Protein AF-A0A2R6G3L9-F1 (afdb_monomer_lite)

Structure (mmCIF, N/CA/C/O backbone):
data_AF-A0A2R6G3L9-F1
#
_entry.id   AF-A0A2R6G3L9-F1
#
loop_
_atom_site.group_PDB
_atom_site.id
_atom_site.type_symbol
_atom_site.label_atom_id
_atom_site.label_alt_id
_atom_site.label_comp_id
_atom_site.label_asym_id
_atom_site.label_entity_id
_atom_site.label_seq_id
_atom_site.pdbx_PDB_ins_code
_atom_site.Cartn_x
_atom_site.Cartn_y
_atom_site.Cartn_z
_atom_site.occupancy
_atom_site.B_iso_or_equiv
_atom_site.auth_seq_id
_atom_site.auth_comp_id
_atom_site.auth_asym_id
_atom_site.auth_atom_id
_atom_site.pdbx_PDB_model_num
ATOM 1 N N . MET A 1 1 ? -0.292 2.887 -2.020 1.00 76.94 1 MET A N 1
ATOM 2 C CA . MET A 1 1 ? -1.277 2.013 -2.719 1.00 76.94 1 MET A CA 1
ATOM 3 C C . MET A 1 1 ? -1.179 2.268 -4.213 1.00 76.94 1 MET A C 1
ATOM 5 O O . MET A 1 1 ? -0.562 3.248 -4.589 1.00 76.94 1 MET A O 1
ATOM 9 N N . VAL A 1 2 ? -1.733 1.416 -5.068 1.00 75.06 2 VAL A N 1
ATOM 10 C CA . VAL A 1 2 ? -1.588 1.511 -6.529 1.00 75.06 2 VAL A CA 1
ATOM 11 C C . VAL A 1 2 ? -2.970 1.648 -7.177 1.00 75.06 2 VAL A C 1
ATOM 13 O O . VAL A 1 2 ? -3.902 0.981 -6.741 1.00 75.06 2 VAL A O 1
ATOM 16 N N . LEU A 1 3 ? -3.120 2.517 -8.178 1.00 73.75 3 LEU A N 1
ATOM 17 C CA . LEU A 1 3 ? -4.402 2.847 -8.818 1.00 73.75 3 LEU A CA 1
ATOM 18 C C . LEU A 1 3 ? -4.466 2.296 -10.242 1.00 73.75 3 LEU A C 1
ATOM 20 O O . LEU A 1 3 ? -3.614 2.651 -11.047 1.00 73.75 3 LEU A O 1
ATOM 24 N N . THR A 1 4 ? -5.484 1.508 -10.595 1.00 63.19 4 THR A N 1
ATOM 25 C CA . THR A 1 4 ? -5.783 1.134 -11.993 1.00 63.19 4 THR A CA 1
ATOM 26 C C . THR A 1 4 ? -7.158 1.667 -12.432 1.00 63.19 4 THR A C 1
ATOM 28 O O . THR A 1 4 ? -8.013 1.966 -11.601 1.00 63.19 4 THR A O 1
ATOM 31 N N . GLY A 1 5 ? -7.384 1.846 -13.741 1.00 65.00 5 GLY A N 1
ATOM 32 C CA . GLY A 1 5 ? -8.689 2.289 -14.264 1.00 65.00 5 GLY A CA 1
ATOM 33 C C . GLY A 1 5 ? -9.124 3.685 -13.785 1.00 65.00 5 GLY A C 1
ATOM 34 O O . GLY A 1 5 ? -8.299 4.595 -13.721 1.00 65.00 5 GLY A O 1
ATOM 35 N N . GLU A 1 6 ? -10.424 3.863 -13.498 1.00 61.75 6 GLU A N 1
ATOM 36 C CA . GLU A 1 6 ? -10.932 5.116 -12.914 1.00 61.75 6 GLU A CA 1
ATOM 37 C C . GLU A 1 6 ? -10.583 5.211 -11.418 1.00 61.75 6 GLU A C 1
ATOM 39 O O . GLU A 1 6 ? -10.087 6.261 -11.026 1.00 61.75 6 GLU A O 1
ATOM 44 N N . PHE A 1 7 ? -10.735 4.146 -10.607 1.00 67.12 7 PHE A N 1
ATOM 45 C CA . PHE A 1 7 ? -10.418 4.162 -9.159 1.00 67.12 7 PHE A CA 1
ATOM 46 C C . PHE A 1 7 ? -10.140 2.771 -8.535 1.00 67.12 7 PHE A C 1
ATOM 48 O O . PHE A 1 7 ? -10.343 2.591 -7.335 1.00 67.12 7 PHE A O 1
ATOM 55 N N . ASP A 1 8 ? -9.694 1.770 -9.299 1.00 82.38 8 ASP A N 1
ATOM 56 C CA . ASP A 1 8 ? -9.448 0.429 -8.748 1.00 82.38 8 ASP A CA 1
ATOM 57 C C . ASP A 1 8 ? -8.169 0.420 -7.891 1.00 82.38 8 ASP A C 1
ATOM 59 O O . ASP A 1 8 ? -7.070 0.725 -8.366 1.00 82.38 8 ASP A O 1
ATOM 63 N N . LEU A 1 9 ? -8.306 0.077 -6.607 1.00 88.31 9 LEU A N 1
ATOM 64 C CA . LEU A 1 9 ? -7.214 0.107 -5.635 1.00 88.31 9 LEU A CA 1
ATOM 65 C C . LEU A 1 9 ? -6.518 -1.248 -5.530 1.00 88.31 9 LEU A C 1
ATOM 67 O O . LEU A 1 9 ? -7.141 -2.274 -5.256 1.00 88.31 9 LEU A O 1
ATOM 71 N N . HIS A 1 10 ? -5.195 -1.231 -5.661 1.00 91.19 10 HIS A N 1
ATOM 72 C CA . HIS A 1 10 ? -4.331 -2.392 -5.508 1.00 91.19 10 HIS A CA 1
ATOM 73 C C . HIS A 1 10 ? -3.274 -2.175 -4.424 1.00 91.19 10 HIS A C 1
ATOM 75 O O . HIS A 1 10 ? -2.753 -1.072 -4.228 1.00 91.19 10 HIS A O 1
ATOM 81 N N . ALA A 1 11 ? -2.923 -3.249 -3.723 1.00 92.44 11 ALA A N 1
ATOM 82 C CA . ALA A 1 11 ? -1.827 -3.250 -2.762 1.00 92.44 11 ALA A CA 1
ATOM 83 C C . ALA A 1 11 ? -1.111 -4.611 -2.730 1.00 92.44 11 ALA A C 1
ATOM 85 O O . ALA A 1 11 ? -1.732 -5.640 -3.008 1.00 92.44 11 ALA A O 1
ATOM 86 N N . PRO A 1 12 ? 0.175 -4.662 -2.350 1.00 92.00 12 PRO A N 1
ATOM 87 C CA . PRO A 1 12 ? 0.846 -5.919 -2.044 1.00 92.00 12 PRO A CA 1
ATOM 88 C C . PRO A 1 12 ? 0.113 -6.705 -0.948 1.00 92.00 12 PRO A C 1
ATOM 90 O O . PRO A 1 12 ? -0.406 -6.127 0.003 1.00 92.00 12 PRO A O 1
ATOM 93 N N . ALA A 1 13 ? 0.102 -8.036 -1.020 1.00 88.69 13 ALA A N 1
ATOM 94 C CA . ALA A 1 13 ? -0.662 -8.873 -0.087 1.00 88.69 13 ALA A CA 1
ATOM 95 C C . ALA A 1 13 ? -0.277 -8.711 1.397 1.00 88.69 13 ALA A C 1
ATOM 97 O O . ALA A 1 13 ? -1.111 -8.920 2.281 1.00 88.69 13 ALA A O 1
ATOM 98 N N . HIS A 1 14 ? 0.959 -8.305 1.696 1.00 84.50 14 HIS A N 1
ATOM 99 C CA . HIS A 1 14 ? 1.393 -8.046 3.071 1.00 84.50 14 HIS A CA 1
ATOM 100 C C . HIS A 1 14 ? 0.778 -6.770 3.675 1.00 84.50 14 HIS A C 1
ATOM 102 O O . HIS A 1 14 ? 0.647 -6.701 4.898 1.00 84.50 14 HIS A O 1
ATOM 108 N N . PHE A 1 15 ? 0.307 -5.825 2.849 1.00 86.88 15 PHE A N 1
ATOM 109 C CA . PHE A 1 15 ? -0.291 -4.555 3.280 1.00 86.88 15 PHE A CA 1
ATOM 110 C C . PHE A 1 15 ? -1.418 -4.750 4.301 1.00 86.88 15 PHE A C 1
ATOM 112 O O . PHE A 1 15 ? -1.424 -4.141 5.370 1.00 86.88 15 PHE A O 1
ATOM 119 N N . GLY A 1 16 ? -2.355 -5.662 4.022 1.00 80.31 16 GLY A N 1
ATOM 120 C CA . GLY A 1 16 ? -3.486 -5.908 4.922 1.00 80.31 16 GLY A CA 1
ATOM 121 C C . GLY A 1 16 ? -3.057 -6.428 6.300 1.00 80.31 16 GLY A C 1
ATOM 122 O O . GLY A 1 16 ? -3.701 -6.135 7.308 1.00 80.31 16 GLY A O 1
ATOM 123 N N . THR A 1 17 ? -1.947 -7.169 6.365 1.00 81.69 17 THR A N 1
ATOM 124 C CA . THR A 1 17 ? -1.391 -7.665 7.633 1.00 81.69 17 THR A CA 1
ATOM 125 C C . THR A 1 17 ? -0.739 -6.530 8.413 1.00 81.69 17 THR A C 1
ATOM 127 O O . THR A 1 17 ? -0.958 -6.393 9.616 1.00 81.69 17 THR A O 1
ATOM 130 N N . GLU A 1 18 ? 0.018 -5.681 7.726 1.00 83.88 18 GLU A N 1
ATOM 131 C CA . GLU A 1 18 ? 0.695 -4.537 8.321 1.00 83.88 18 GLU A CA 1
ATOM 132 C C . GLU A 1 18 ? -0.286 -3.523 8.917 1.00 83.88 18 GLU A C 1
ATOM 134 O O . GLU A 1 18 ? -0.150 -3.137 10.081 1.00 83.88 18 GLU A O 1
ATOM 139 N N . VAL A 1 19 ? -1.341 -3.167 8.181 1.00 81.19 19 VAL A N 1
ATOM 140 C CA . VAL A 1 19 ? -2.392 -2.261 8.667 1.00 81.19 19 VAL A CA 1
ATOM 141 C C . VAL A 1 19 ? -3.038 -2.803 9.948 1.00 81.19 19 VAL A C 1
ATOM 143 O O . VAL A 1 19 ? -3.208 -2.074 10.930 1.00 81.19 19 VAL A O 1
ATOM 146 N N . ARG A 1 20 ? -3.333 -4.110 9.996 1.00 80.69 20 ARG A N 1
ATOM 147 C CA . ARG A 1 20 ? -3.909 -4.753 11.190 1.00 80.69 20 ARG A CA 1
ATOM 148 C C . ARG A 1 20 ? -2.921 -4.820 12.363 1.00 80.69 20 ARG A C 1
ATOM 150 O O . ARG A 1 20 ? -3.358 -4.756 13.514 1.00 80.69 20 ARG A O 1
ATOM 157 N N . ASN A 1 21 ? -1.613 -4.886 12.115 1.00 85.00 21 ASN A N 1
ATOM 158 C CA . ASN A 1 21 ? -0.595 -4.860 13.174 1.00 85.00 21 ASN A CA 1
ATOM 159 C C . ASN A 1 21 ? -0.523 -3.498 13.889 1.00 85.00 21 ASN A C 1
ATOM 161 O O . ASN A 1 21 ? -0.230 -3.444 15.084 1.00 85.00 21 ASN A O 1
ATOM 165 N N . HIS A 1 22 ? -0.905 -2.410 13.216 1.00 83.56 22 HIS A N 1
ATOM 166 C CA . HIS A 1 22 ? -0.938 -1.051 13.775 1.00 83.56 22 HIS A CA 1
ATOM 167 C C . HIS A 1 22 ? -2.224 -0.717 14.563 1.00 83.56 22 HIS A C 1
ATOM 169 O O . HIS A 1 22 ? -2.457 0.432 14.955 1.00 83.56 22 HIS A O 1
ATOM 175 N N . ARG A 1 23 ? -3.055 -1.726 14.869 1.00 81.44 23 ARG A N 1
ATOM 176 C CA . ARG A 1 23 ? -4.321 -1.593 15.619 1.00 81.44 23 ARG A CA 1
ATOM 177 C C . ARG A 1 23 ? -4.210 -0.808 16.923 1.00 81.44 23 ARG A C 1
ATOM 179 O O . ARG A 1 23 ? -5.119 -0.048 17.245 1.00 81.44 23 ARG A O 1
ATOM 186 N N . GLY A 1 24 ? -3.129 -0.994 17.681 1.00 81.31 24 GLY A N 1
ATOM 187 C CA . GLY A 1 24 ? -2.924 -0.302 18.960 1.00 81.31 24 GLY A CA 1
ATOM 188 C C . GLY A 1 24 ? -2.877 1.218 18.792 1.00 81.31 24 GLY A C 1
ATOM 189 O O . GLY A 1 24 ? -3.669 1.936 19.397 1.00 81.31 24 GLY A O 1
ATOM 190 N N . THR A 1 25 ? -2.022 1.693 17.887 1.00 83.00 25 THR A N 1
ATOM 191 C CA . THR A 1 25 ? -1.852 3.119 17.584 1.00 83.00 25 THR A CA 1
ATOM 192 C C . THR A 1 25 ? -3.127 3.742 17.018 1.00 83.00 25 THR A C 1
ATOM 194 O O . THR A 1 25 ? -3.479 4.870 17.359 1.00 83.00 25 THR A O 1
ATOM 197 N N . LEU A 1 26 ? -3.856 3.009 16.173 1.00 81.25 26 LEU A N 1
ATOM 198 C CA . LEU A 1 26 ? -5.103 3.502 15.587 1.00 81.25 26 LEU A CA 1
ATOM 199 C C . LEU A 1 26 ? -6.226 3.612 16.619 1.00 81.25 26 LEU A C 1
ATOM 201 O O . LEU A 1 26 ? -6.965 4.595 16.603 1.00 81.25 26 LEU A O 1
ATOM 205 N N . ARG A 1 27 ? -6.322 2.679 17.571 1.00 85.69 27 ARG A N 1
ATOM 206 C CA . ARG A 1 27 ? -7.255 2.808 18.701 1.00 85.69 27 ARG A CA 1
ATOM 207 C C . ARG A 1 27 ? -6.974 4.054 19.534 1.00 85.69 27 ARG A C 1
ATOM 209 O O . ARG A 1 27 ? -7.908 4.776 19.864 1.00 85.69 27 ARG A O 1
ATOM 216 N N . GLU A 1 28 ? -5.708 4.324 19.843 1.00 87.06 28 GLU A N 1
ATOM 217 C CA . GLU A 1 28 ? -5.314 5.507 20.622 1.00 87.06 28 GLU A CA 1
ATOM 218 C C . GLU A 1 28 ? -5.659 6.816 19.904 1.00 87.06 28 GLU A C 1
ATOM 220 O O . GLU A 1 28 ? -6.159 7.749 20.530 1.00 87.06 28 GLU A O 1
ATOM 225 N N . LYS A 1 29 ? -5.437 6.877 18.586 1.00 86.25 29 LYS A N 1
ATOM 226 C CA . LYS A 1 29 ? -5.705 8.076 17.779 1.00 86.25 29 LYS A CA 1
ATOM 227 C C . LYS A 1 29 ? -7.193 8.315 17.507 1.00 86.25 29 LYS A C 1
ATOM 229 O O . LYS A 1 29 ? -7.610 9.465 17.423 1.00 86.25 29 LYS A O 1
ATOM 234 N N . THR A 1 30 ? -7.982 7.255 17.337 1.00 84.12 30 THR A N 1
ATOM 235 C CA . THR A 1 30 ? -9.394 7.354 16.915 1.00 84.12 30 THR A CA 1
ATOM 236 C C . THR A 1 30 ? -10.387 7.286 18.074 1.00 84.12 30 THR A C 1
ATOM 238 O O . THR A 1 30 ? -11.517 7.748 17.937 1.00 84.12 30 THR A O 1
ATOM 241 N N . GLY A 1 31 ? -9.999 6.692 19.209 1.00 88.75 31 GLY A N 1
ATOM 242 C CA . GLY A 1 31 ? -10.897 6.420 20.335 1.00 88.75 31 GLY A CA 1
ATOM 243 C C . GLY A 1 31 ? -11.924 5.310 20.076 1.00 88.75 31 GLY A C 1
ATOM 244 O O . GLY A 1 31 ? -12.816 5.108 20.900 1.00 88.75 31 GLY A O 1
ATOM 245 N N . LEU A 1 32 ? -11.819 4.592 18.952 1.00 89.62 32 LEU A N 1
ATOM 246 C CA . LEU A 1 32 ? -12.733 3.509 18.593 1.00 89.62 32 LEU A CA 1
ATOM 247 C C . LEU A 1 32 ? -12.500 2.257 19.444 1.00 89.62 32 LEU A C 1
ATOM 249 O O . LEU A 1 32 ? -11.376 1.936 19.847 1.00 89.62 32 LEU A O 1
ATOM 253 N N . THR A 1 33 ? -13.575 1.503 19.680 1.00 90.19 33 THR A N 1
ATOM 254 C CA . THR A 1 33 ? -13.466 0.161 20.256 1.00 90.19 33 THR A CA 1
ATOM 255 C C . THR A 1 33 ? -12.820 -0.806 19.264 1.00 90.19 33 THR A C 1
ATOM 257 O O . THR A 1 33 ? -12.671 -0.520 18.076 1.00 90.19 33 THR A O 1
ATOM 260 N N . GLY A 1 34 ? -12.444 -1.990 19.752 1.00 87.00 34 GLY A N 1
ATOM 261 C CA . GLY A 1 34 ? -11.898 -3.041 18.897 1.00 87.00 34 GLY A CA 1
ATOM 262 C C . GLY A 1 34 ? -12.783 -3.406 17.724 1.00 87.00 34 GLY A C 1
ATOM 263 O O . GLY A 1 34 ? -12.315 -3.374 16.594 1.00 87.00 34 GLY A O 1
ATOM 264 N N . ASP A 1 35 ? -14.049 -3.680 18.011 1.00 89.12 35 ASP A N 1
ATOM 265 C CA . ASP A 1 35 ? -15.010 -4.135 17.010 1.00 89.12 35 ASP A CA 1
ATOM 266 C C . ASP A 1 35 ? -15.322 -3.034 15.987 1.00 89.12 35 ASP A C 1
ATOM 268 O O . ASP A 1 35 ? -15.484 -3.308 14.799 1.00 89.12 35 ASP A O 1
ATOM 272 N N . GLN A 1 36 ? -15.358 -1.769 16.429 1.00 90.50 36 GLN A N 1
ATOM 273 C CA . GLN A 1 36 ? -15.532 -0.620 15.536 1.00 90.50 36 GLN A CA 1
ATOM 274 C C . GLN A 1 36 ? -14.349 -0.466 14.579 1.00 90.50 36 GLN A C 1
ATOM 276 O O . GLN A 1 36 ? -14.550 -0.215 13.394 1.00 90.50 36 GLN A O 1
ATOM 281 N N . LEU A 1 37 ? -13.125 -0.626 15.086 1.00 88.56 37 LEU A N 1
ATOM 282 C CA . LEU A 1 37 ? -11.926 -0.535 14.265 1.00 88.56 37 LEU A CA 1
ATOM 283 C C . LEU A 1 37 ? -11.824 -1.713 13.284 1.00 88.56 37 LEU A C 1
ATOM 285 O O . LEU A 1 37 ? -11.446 -1.511 12.137 1.00 88.56 37 LEU A O 1
ATOM 289 N N . ASP A 1 38 ? -12.204 -2.918 13.708 1.00 87.50 38 ASP A N 1
ATOM 290 C CA . ASP A 1 38 ? -12.220 -4.096 12.833 1.00 87.50 38 ASP A CA 1
ATOM 291 C C . ASP A 1 38 ? -13.249 -3.937 11.707 1.00 87.50 38 ASP A C 1
ATOM 2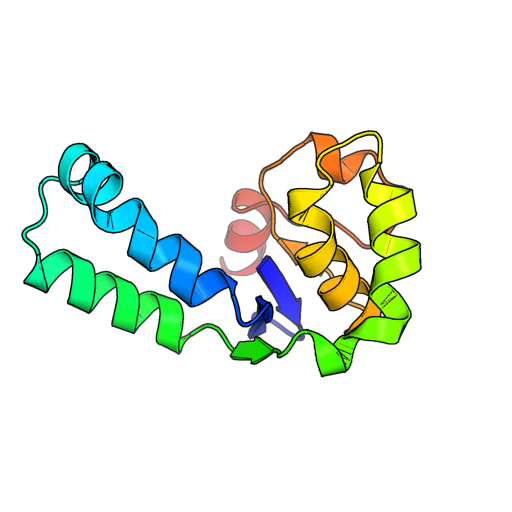93 O O . ASP A 1 38 ? -12.915 -4.161 10.550 1.00 87.50 38 ASP A O 1
ATOM 297 N N . THR A 1 39 ? -14.445 -3.428 12.022 1.00 90.12 39 THR A N 1
ATOM 298 C CA . THR A 1 39 ? -15.471 -3.106 11.012 1.00 90.12 39 THR A CA 1
ATOM 299 C C . THR A 1 39 ? -14.965 -2.074 10.003 1.00 90.12 39 THR A C 1
ATOM 301 O O . THR A 1 39 ? -15.207 -2.204 8.806 1.00 90.12 39 THR A O 1
ATOM 304 N N . LEU A 1 40 ? -14.258 -1.041 10.476 1.00 87.62 40 LEU A N 1
ATOM 305 C CA . LEU A 1 40 ? -13.671 -0.025 9.605 1.00 87.62 40 LEU A CA 1
ATOM 306 C C . LEU A 1 40 ? -12.603 -0.623 8.684 1.00 87.62 40 LEU A C 1
ATOM 308 O O . LEU A 1 40 ? -12.573 -0.293 7.502 1.00 87.62 40 LEU A O 1
ATOM 312 N N . PHE A 1 41 ? -11.738 -1.495 9.206 1.00 87.06 41 PHE A N 1
ATOM 313 C CA . PHE A 1 41 ? -10.745 -2.161 8.371 1.00 87.06 41 PHE A CA 1
ATOM 314 C C . PHE A 1 41 ? -11.378 -3.060 7.333 1.00 87.06 41 PHE A C 1
ATOM 316 O O . PHE A 1 41 ? -10.937 -3.018 6.196 1.00 87.06 41 PHE A O 1
ATOM 323 N N . ASP A 1 42 ? -12.380 -3.852 7.699 1.00 88.38 42 ASP A N 1
ATOM 324 C CA . ASP A 1 42 ? -13.033 -4.735 6.740 1.00 88.38 42 ASP A CA 1
ATOM 325 C C . ASP A 1 42 ? -13.677 -3.909 5.613 1.00 88.38 42 ASP A C 1
ATOM 327 O O . ASP A 1 42 ? -13.460 -4.214 4.449 1.00 88.38 42 ASP A O 1
ATOM 331 N N . LEU A 1 43 ? -14.330 -2.782 5.931 1.00 88.56 43 LEU A N 1
ATOM 332 C CA . LEU A 1 43 ? -14.890 -1.879 4.918 1.00 88.56 43 LEU A CA 1
ATOM 333 C C . LEU A 1 43 ? -13.826 -1.289 3.979 1.00 88.56 43 LEU A C 1
ATOM 335 O O . LEU A 1 43 ? -14.036 -1.237 2.776 1.00 88.56 43 LEU A O 1
ATOM 339 N N . VAL A 1 44 ? -12.705 -0.802 4.519 1.00 86.44 44 VAL A N 1
ATOM 340 C CA . VAL A 1 44 ? -11.658 -0.164 3.702 1.00 86.44 44 VAL A CA 1
ATOM 341 C C . VAL A 1 44 ? -10.866 -1.198 2.905 1.00 86.44 44 VAL A C 1
ATOM 343 O O . VAL A 1 44 ? -10.522 -0.950 1.757 1.00 86.44 44 VAL A O 1
ATOM 346 N N . LEU A 1 45 ? -10.549 -2.343 3.512 1.00 86.81 45 LEU A N 1
ATOM 347 C CA . LEU A 1 45 ? -9.741 -3.386 2.886 1.00 86.81 45 LEU A CA 1
ATOM 348 C C . LEU A 1 45 ? -10.529 -4.186 1.841 1.00 86.81 45 LEU A C 1
ATOM 350 O O . LEU A 1 45 ? -9.901 -4.675 0.907 1.00 86.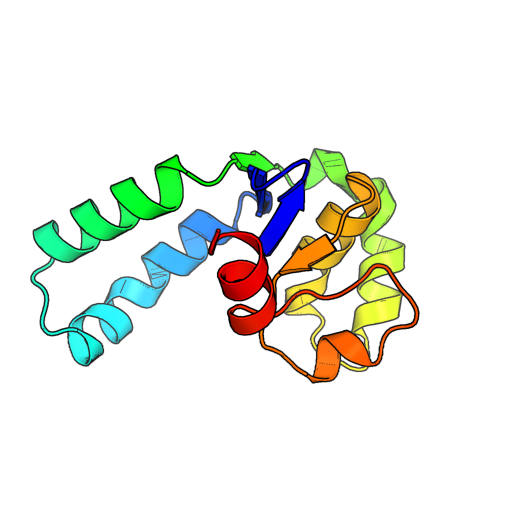81 45 LEU A O 1
ATOM 354 N N . ASP A 1 46 ? -11.858 -4.294 1.956 1.00 88.00 46 ASP A N 1
ATOM 355 C CA . ASP A 1 46 ? -12.704 -4.939 0.937 1.00 88.00 46 ASP A CA 1
ATOM 356 C C . ASP A 1 46 ? -12.683 -4.190 -0.407 1.00 88.00 46 ASP A C 1
ATOM 358 O O . ASP A 1 46 ? -12.828 -4.811 -1.458 1.00 88.00 46 ASP A O 1
ATOM 362 N N . GLU A 1 47 ? -12.432 -2.878 -0.394 1.00 88.44 47 GLU A N 1
ATOM 363 C CA . GLU A 1 47 ? -12.280 -2.064 -1.609 1.00 88.44 47 GLU A CA 1
ATOM 364 C C . GLU A 1 47 ? -10.878 -2.196 -2.244 1.00 88.44 47 GLU A C 1
ATOM 366 O O . GLU A 1 47 ? -10.599 -1.590 -3.277 1.00 88.44 47 GLU A O 1
ATOM 371 N N . ILE A 1 48 ? -9.965 -2.968 -1.633 1.00 90.12 48 ILE A N 1
ATOM 372 C CA . ILE A 1 48 ? -8.559 -3.062 -2.043 1.00 90.12 48 ILE A CA 1
ATOM 373 C C . ILE A 1 48 ? -8.244 -4.469 -2.537 1.00 90.12 48 ILE A C 1
ATOM 375 O O . ILE A 1 48 ? -8.214 -5.447 -1.787 1.00 90.12 48 ILE A O 1
ATOM 379 N N . THR A 1 49 ? -7.879 -4.565 -3.810 1.00 91.44 49 THR A N 1
ATOM 380 C CA . THR A 1 49 ? -7.394 -5.812 -4.394 1.00 91.44 49 THR A CA 1
ATOM 381 C C . THR A 1 49 ? -5.953 -6.069 -3.961 1.00 91.44 49 THR A C 1
ATOM 383 O O . THR A 1 49 ? -5.024 -5.350 -4.333 1.00 91.44 49 THR A O 1
ATOM 386 N N . THR A 1 50 ? -5.738 -7.137 -3.195 1.00 91.25 50 THR A N 1
ATOM 387 C CA . THR A 1 50 ? -4.388 -7.545 -2.792 1.00 91.25 50 THR A CA 1
ATOM 388 C C . THR A 1 50 ? -3.718 -8.425 -3.845 1.00 91.25 50 THR A C 1
ATOM 390 O O . THR A 1 50 ? -4.330 -9.342 -4.390 1.00 91.25 50 THR A O 1
ATOM 393 N N . VAL A 1 51 ? -2.441 -8.158 -4.127 1.00 92.12 51 VAL A N 1
ATOM 394 C CA . VAL A 1 51 ? -1.646 -8.874 -5.135 1.00 92.12 51 VAL A CA 1
ATOM 395 C C . VAL A 1 51 ? -0.459 -9.573 -4.455 1.00 92.12 51 VAL A C 1
ATOM 397 O O . VAL A 1 51 ? 0.275 -8.924 -3.703 1.00 92.12 51 VAL A O 1
ATOM 400 N N . PRO A 1 52 ? -0.256 -10.890 -4.652 1.00 91.88 52 PRO A N 1
ATOM 401 C CA . PRO A 1 52 ? 0.875 -11.607 -4.063 1.00 91.88 52 PRO A CA 1
ATOM 402 C C . PRO A 1 52 ? 2.198 -11.170 -4.700 1.00 91.88 52 PRO A C 1
ATOM 404 O O . PRO A 1 52 ? 2.246 -10.928 -5.903 1.00 91.88 52 PRO A O 1
ATOM 407 N N . SER A 1 53 ? 3.273 -11.123 -3.907 1.00 88.31 53 SER A N 1
ATOM 408 C CA . SER A 1 53 ? 4.593 -10.664 -4.370 1.00 88.31 53 SER A CA 1
ATOM 409 C C . SER A 1 53 ? 5.126 -11.440 -5.572 1.00 88.31 53 SER A C 1
ATOM 411 O O . SER A 1 53 ? 5.675 -10.838 -6.487 1.00 88.31 53 SER A O 1
ATOM 413 N N . ASP A 1 54 ? 4.864 -12.747 -5.626 1.00 92.19 54 ASP A N 1
ATOM 414 C CA . ASP A 1 54 ? 5.263 -13.616 -6.739 1.00 92.19 54 ASP A CA 1
ATOM 415 C C . ASP A 1 54 ? 4.710 -13.151 -8.103 1.00 92.19 54 ASP A C 1
ATOM 417 O O . ASP A 1 54 ? 5.253 -13.516 -9.141 1.00 9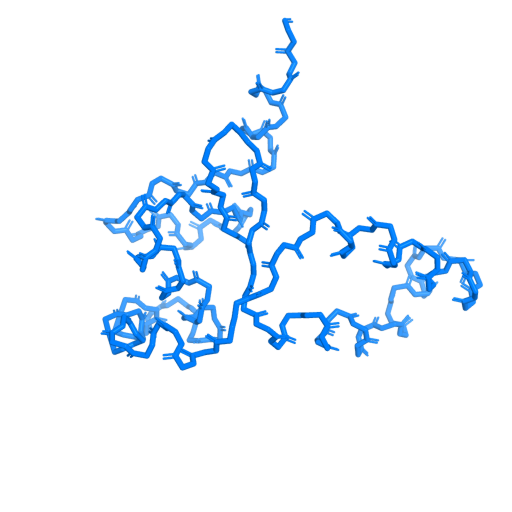2.19 54 ASP A O 1
ATOM 421 N N . ALA A 1 55 ? 3.631 -12.355 -8.130 1.00 92.81 55 ALA A N 1
ATOM 422 C CA . ALA A 1 55 ? 3.060 -11.831 -9.371 1.00 92.81 55 ALA A CA 1
ATOM 423 C C . ALA A 1 55 ? 3.884 -10.684 -9.982 1.00 92.81 55 ALA A C 1
ATOM 425 O O . ALA A 1 55 ? 3.800 -10.463 -11.186 1.00 92.81 55 ALA A O 1
ATOM 426 N N . PHE A 1 56 ? 4.674 -9.973 -9.175 1.00 92.19 56 PHE A N 1
ATOM 427 C CA . PHE A 1 56 ? 5.464 -8.808 -9.591 1.00 92.19 56 PHE A CA 1
ATOM 428 C C . PHE A 1 56 ? 6.952 -8.936 -9.224 1.00 92.19 56 PHE A C 1
ATOM 430 O O . PHE A 1 56 ? 7.670 -7.938 -9.165 1.00 92.19 56 PHE A O 1
ATOM 437 N N . ASP A 1 57 ? 7.433 -10.165 -9.014 1.00 92.69 57 ASP A N 1
ATOM 438 C CA . ASP A 1 57 ? 8.829 -10.458 -8.658 1.00 92.69 57 ASP A CA 1
ATOM 439 C C . ASP A 1 57 ? 9.820 -9.970 -9.730 1.00 92.69 57 ASP A C 1
ATOM 441 O O . ASP A 1 57 ? 10.887 -9.449 -9.417 1.00 92.69 57 ASP A O 1
ATOM 445 N N . ASP A 1 58 ? 9.422 -10.005 -11.005 1.00 93.12 58 ASP A N 1
ATOM 446 C CA . ASP A 1 58 ? 10.231 -9.481 -12.115 1.00 93.12 58 ASP A CA 1
ATOM 447 C C . ASP A 1 58 ? 10.453 -7.955 -12.033 1.00 93.12 58 ASP A C 1
ATOM 449 O O . ASP A 1 58 ? 11.426 -7.433 -12.580 1.00 93.12 58 ASP A O 1
ATOM 453 N N . SER A 1 59 ? 9.563 -7.227 -11.349 1.00 91.12 59 SER A N 1
ATOM 454 C CA . SER A 1 59 ? 9.618 -5.766 -11.186 1.00 91.12 59 SER A CA 1
ATOM 455 C C . SER A 1 59 ? 10.305 -5.332 -9.887 1.00 91.12 59 SER A C 1
ATOM 457 O O . SER A 1 59 ? 10.705 -4.174 -9.763 1.00 91.12 59 SER A O 1
ATOM 459 N N . LEU A 1 60 ? 10.481 -6.248 -8.930 1.00 89.75 60 LEU A N 1
ATOM 460 C CA . LEU A 1 60 ? 11.083 -5.982 -7.620 1.00 89.75 60 LEU A CA 1
ATOM 461 C C . LEU A 1 60 ? 12.528 -5.460 -7.700 1.00 89.75 60 LEU A C 1
ATOM 463 O O . LEU A 1 60 ? 12.816 -4.470 -7.030 1.00 89.75 60 LEU A O 1
ATOM 467 N N . PRO A 1 61 ? 13.433 -6.022 -8.528 1.00 91.00 61 PRO A N 1
ATOM 468 C CA . PRO A 1 61 ? 14.804 -5.520 -8.626 1.00 91.00 61 PRO A CA 1
ATOM 469 C C . PRO A 1 61 ? 14.880 -4.058 -9.077 1.00 91.00 61 PRO A C 1
ATOM 471 O O . PRO A 1 61 ? 15.604 -3.269 -8.475 1.00 91.00 61 PRO A O 1
ATOM 474 N N . ALA A 1 62 ? 14.097 -3.690 -10.097 1.00 88.31 62 ALA A N 1
ATOM 475 C CA . ALA A 1 62 ? 14.034 -2.317 -10.593 1.00 88.31 62 ALA A CA 1
ATOM 476 C C . ALA A 1 62 ? 13.454 -1.369 -9.535 1.00 88.31 62 ALA A C 1
ATOM 478 O O . ALA A 1 62 ? 13.948 -0.259 -9.354 1.00 88.31 62 ALA A O 1
ATOM 479 N N . ALA A 1 63 ? 12.441 -1.826 -8.797 1.00 88.56 63 ALA A N 1
ATOM 480 C CA . ALA A 1 63 ? 11.844 -1.048 -7.725 1.00 88.56 63 ALA A CA 1
ATOM 481 C C . ALA A 1 63 ? 12.792 -0.822 -6.543 1.00 88.56 63 ALA A C 1
ATOM 483 O O . ALA A 1 63 ? 12.865 0.286 -6.024 1.00 88.56 63 ALA A O 1
ATOM 484 N N . MET A 1 64 ? 13.545 -1.843 -6.133 1.00 88.62 64 MET A N 1
ATOM 485 C CA . MET A 1 64 ? 14.537 -1.715 -5.062 1.00 88.62 64 MET A CA 1
ATOM 486 C C . MET A 1 64 ? 15.670 -0.757 -5.441 1.00 88.62 64 MET A C 1
ATOM 488 O O . MET A 1 64 ? 16.116 0.023 -4.603 1.00 88.62 64 MET A O 1
ATOM 492 N N . GLU A 1 65 ? 16.132 -0.799 -6.694 1.00 88.00 65 GLU A N 1
ATOM 493 C CA . GLU A 1 65 ? 17.132 0.150 -7.195 1.00 88.00 65 GLU A CA 1
ATOM 494 C C . GLU A 1 65 ? 16.599 1.584 -7.132 1.00 88.00 65 GLU A C 1
ATOM 496 O O . GLU A 1 65 ? 17.270 2.461 -6.593 1.00 88.00 65 GLU A O 1
ATOM 501 N N . ALA A 1 66 ? 15.366 1.800 -7.594 1.00 83.38 66 ALA A N 1
ATOM 502 C CA . ALA A 1 66 ? 14.731 3.111 -7.571 1.00 83.38 66 ALA A CA 1
ATOM 503 C C . ALA A 1 66 ? 14.528 3.633 -6.132 1.00 83.38 66 ALA A C 1
ATOM 505 O O . ALA A 1 66 ? 14.803 4.794 -5.850 1.00 83.38 66 ALA A O 1
ATOM 506 N N . MET A 1 67 ? 14.139 2.761 -5.196 1.00 84.62 67 MET A N 1
ATOM 507 C CA . MET A 1 67 ? 13.860 3.104 -3.793 1.00 84.62 67 MET A CA 1
ATOM 508 C C . MET A 1 67 ? 15.087 3.159 -2.875 1.00 84.62 67 MET A C 1
ATOM 510 O O . MET A 1 67 ? 14.943 3.408 -1.680 1.00 84.62 67 MET A O 1
ATOM 514 N N . THR A 1 68 ? 16.300 2.948 -3.392 1.00 83.06 68 THR A N 1
ATOM 515 C CA . THR A 1 68 ? 17.512 2.885 -2.554 1.00 83.06 68 THR A CA 1
ATOM 516 C C . THR A 1 68 ? 17.782 4.189 -1.791 1.00 83.06 68 THR A C 1
ATOM 518 O O . THR A 1 68 ? 18.220 4.133 -0.642 1.00 83.06 68 THR A O 1
ATOM 521 N N . ASP A 1 69 ? 17.500 5.341 -2.404 1.00 81.69 69 ASP A N 1
ATOM 522 C CA . ASP A 1 69 ? 17.734 6.670 -1.819 1.00 81.69 69 ASP A CA 1
ATOM 523 C C . ASP A 1 69 ? 16.470 7.296 -1.184 1.00 81.69 69 ASP A C 1
ATOM 525 O O . ASP A 1 69 ? 16.528 8.437 -0.727 1.00 81.69 69 ASP A O 1
ATOM 529 N N . VAL A 1 70 ? 15.347 6.562 -1.142 1.00 82.25 70 VAL A N 1
ATOM 530 C CA . VAL A 1 70 ? 14.056 7.014 -0.583 1.00 82.25 70 VAL A CA 1
ATOM 531 C C . VAL A 1 70 ? 13.679 6.157 0.632 1.00 82.25 70 VAL A C 1
ATOM 533 O O . VAL A 1 70 ? 14.202 6.384 1.722 1.00 82.25 70 VAL A O 1
ATOM 536 N N . ASP A 1 71 ? 12.834 5.139 0.447 1.00 82.75 71 ASP A N 1
ATOM 537 C CA . ASP A 1 71 ? 12.511 4.132 1.455 1.00 82.75 71 ASP A CA 1
ATOM 538 C C . ASP A 1 71 ? 12.436 2.743 0.790 1.00 82.75 71 ASP A C 1
ATOM 540 O O . ASP A 1 71 ? 11.508 2.460 0.024 1.00 82.75 71 ASP A O 1
ATOM 544 N N . PRO A 1 72 ? 13.401 1.844 1.057 1.00 84.00 72 PRO A N 1
ATOM 545 C CA . PRO A 1 72 ? 13.385 0.483 0.531 1.00 84.00 72 PRO A CA 1
ATOM 546 C C . PRO A 1 72 ? 12.136 -0.325 0.909 1.00 84.00 72 PRO A C 1
ATOM 548 O O . PRO A 1 72 ? 11.793 -1.260 0.179 1.00 84.00 72 PRO A O 1
ATOM 551 N N . ASP A 1 73 ? 11.459 0.012 2.012 1.00 84.69 73 ASP A N 1
ATOM 552 C CA . ASP A 1 73 ? 10.245 -0.682 2.447 1.00 84.69 73 ASP A CA 1
ATOM 553 C C . ASP A 1 73 ? 9.041 -0.362 1.533 1.00 84.69 73 ASP A C 1
ATOM 555 O O . ASP A 1 73 ? 8.117 -1.173 1.432 1.00 84.69 73 ASP A O 1
ATOM 559 N N . ASP A 1 74 ? 9.094 0.733 0.761 1.00 86.94 74 ASP A N 1
ATOM 560 C CA . ASP A 1 74 ? 8.082 1.097 -0.244 1.00 86.94 74 ASP A CA 1
ATOM 561 C C . ASP A 1 74 ? 8.289 0.414 -1.610 1.00 86.94 74 ASP A C 1
ATOM 563 O O . ASP A 1 74 ? 7.398 0.426 -2.474 1.00 86.94 74 ASP A O 1
ATOM 567 N N . ALA A 1 75 ? 9.427 -0.260 -1.814 1.00 89.50 75 ALA A N 1
ATOM 568 C CA . ALA A 1 75 ? 9.748 -0.950 -3.065 1.00 89.50 75 ALA A CA 1
ATOM 569 C C . ALA A 1 75 ? 8.664 -1.939 -3.544 1.00 89.50 75 ALA A C 1
ATOM 571 O O . ALA A 1 75 ? 8.400 -1.975 -4.748 1.00 89.50 75 ALA A O 1
ATOM 572 N N . PRO A 1 76 ? 7.971 -2.715 -2.684 1.00 91.44 76 PRO A N 1
ATOM 573 C CA . PRO A 1 76 ? 6.908 -3.606 -3.142 1.00 91.44 76 PRO A CA 1
ATOM 574 C C . PRO A 1 76 ? 5.700 -2.877 -3.747 1.00 91.44 76 PRO A C 1
ATOM 576 O O . PRO A 1 76 ? 5.075 -3.401 -4.670 1.00 91.44 76 PRO A O 1
ATOM 579 N N . PHE A 1 77 ? 5.358 -1.678 -3.265 1.00 89.94 77 PHE A N 1
ATOM 580 C CA . PHE A 1 77 ? 4.274 -0.880 -3.849 1.00 89.94 77 PHE A CA 1
ATOM 581 C C . PHE A 1 77 ? 4.666 -0.350 -5.221 1.00 89.94 77 PHE A C 1
ATOM 583 O O . PHE A 1 77 ? 3.859 -0.370 -6.149 1.00 89.94 77 PHE A O 1
ATOM 590 N N . PHE A 1 78 ? 5.920 0.068 -5.360 1.00 88.75 78 PHE A N 1
ATOM 591 C CA . PHE A 1 78 ? 6.451 0.540 -6.627 1.00 88.75 78 PHE A CA 1
ATOM 592 C C . PHE A 1 78 ? 6.591 -0.581 -7.657 1.00 88.75 78 PHE A C 1
ATOM 594 O O . PHE A 1 78 ? 6.178 -0.423 -8.801 1.00 88.75 78 PHE A O 1
ATOM 601 N N . ALA A 1 79 ? 7.079 -1.753 -7.246 1.00 91.44 79 ALA A N 1
ATOM 602 C CA . ALA A 1 79 ? 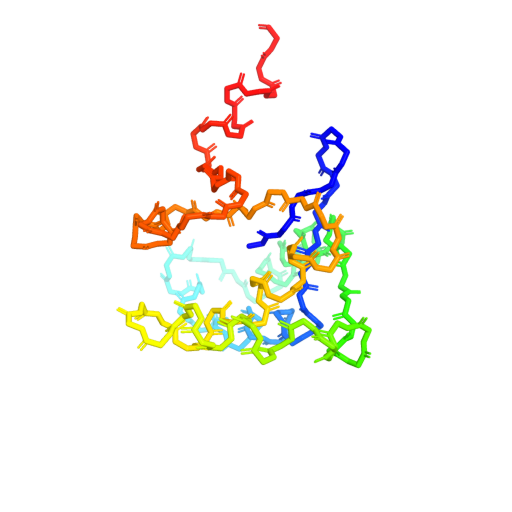7.138 -2.938 -8.097 1.00 91.44 79 ALA A CA 1
ATOM 603 C C . ALA A 1 79 ? 5.750 -3.315 -8.633 1.00 91.44 79 ALA A C 1
ATOM 605 O O . ALA A 1 79 ? 5.605 -3.623 -9.815 1.00 91.44 79 ALA A O 1
ATOM 606 N N . LEU A 1 80 ? 4.721 -3.236 -7.784 1.00 92.06 80 LEU A N 1
ATOM 607 C CA . LEU A 1 80 ? 3.341 -3.478 -8.189 1.00 92.06 80 LEU A CA 1
ATOM 608 C C . LEU A 1 80 ? 2.825 -2.416 -9.176 1.00 92.06 80 LEU A C 1
ATOM 610 O O . LEU A 1 80 ? 2.175 -2.775 -10.155 1.00 92.06 80 LEU A O 1
ATOM 614 N N . ALA A 1 81 ? 3.128 -1.135 -8.950 1.00 89.50 81 ALA A N 1
ATOM 615 C CA . ALA A 1 81 ? 2.765 -0.048 -9.862 1.00 89.50 81 ALA A CA 1
ATOM 616 C C . ALA A 1 81 ? 3.406 -0.227 -11.246 1.00 89.50 81 ALA A C 1
ATOM 618 O O . ALA A 1 81 ? 2.712 -0.152 -12.259 1.00 89.50 81 ALA A O 1
ATOM 619 N N . LEU A 1 82 ? 4.698 -0.566 -11.288 1.00 88.00 82 LEU A N 1
ATOM 620 C CA . LEU A 1 82 ? 5.419 -0.886 -12.522 1.00 88.00 82 LEU A CA 1
ATOM 621 C C . LEU A 1 82 ? 4.821 -2.100 -13.237 1.00 88.00 82 LEU A C 1
ATOM 623 O O . LEU A 1 82 ? 4.637 -2.076 -14.453 1.00 88.00 82 LEU A O 1
ATOM 627 N N . HIS A 1 83 ? 4.507 -3.158 -12.488 1.00 90.50 83 HIS A N 1
ATOM 628 C CA . HIS A 1 83 ? 3.919 -4.378 -13.034 1.00 90.50 83 HIS A CA 1
ATOM 629 C C . HIS A 1 83 ? 2.542 -4.128 -13.663 1.00 90.50 83 HIS A C 1
ATOM 631 O O . HIS A 1 83 ? 2.238 -4.658 -14.731 1.00 90.50 83 HIS A O 1
ATOM 637 N N . LEU A 1 84 ? 1.711 -3.313 -13.009 1.00 88.56 84 LEU A N 1
ATOM 638 C CA . LEU A 1 84 ? 0.374 -2.957 -13.485 1.00 88.56 84 LEU A CA 1
ATOM 639 C C . LEU A 1 84 ? 0.381 -1.790 -14.488 1.00 88.56 84 LEU A C 1
ATOM 641 O O . LEU A 1 84 ? -0.639 -1.548 -15.136 1.00 88.56 84 LEU A O 1
ATOM 645 N N . GLY A 1 85 ? 1.514 -1.097 -14.645 1.00 86.56 85 GLY A N 1
ATOM 646 C CA . GLY A 1 85 ? 1.675 0.056 -15.530 1.00 86.56 85 GLY A CA 1
ATOM 647 C C . GLY A 1 85 ? 0.775 1.221 -15.134 1.00 86.56 85 GLY A C 1
ATOM 648 O O . GLY A 1 85 ? 0.044 1.748 -15.976 1.00 86.56 85 GLY A O 1
ATOM 649 N N . CYS A 1 86 ? 0.741 1.563 -13.847 1.00 86.19 86 CYS A N 1
ATOM 650 C CA . CYS A 1 86 ? -0.237 2.504 -13.327 1.00 86.19 86 CYS A CA 1
ATOM 651 C C . CYS A 1 86 ? 0.281 3.374 -12.172 1.00 86.19 86 CYS A C 1
ATOM 653 O O . CYS A 1 86 ? 1.407 3.228 -11.706 1.00 86.19 86 CYS A O 1
ATOM 655 N N . ALA A 1 87 ? -0.545 4.331 -11.745 1.00 86.62 87 ALA A N 1
ATOM 656 C CA . ALA A 1 87 ? -0.137 5.376 -10.816 1.00 86.62 87 ALA A CA 1
ATOM 657 C C . ALA A 1 87 ? 0.027 4.854 -9.382 1.00 86.62 87 ALA A C 1
ATOM 659 O O . ALA A 1 87 ? -0.819 4.114 -8.865 1.00 86.62 87 ALA A O 1
ATOM 660 N N . LEU A 1 88 ? 1.074 5.319 -8.704 1.00 88.12 88 LEU A N 1
ATOM 661 C CA . LEU A 1 88 ? 1.232 5.131 -7.268 1.00 88.12 88 LEU A CA 1
ATOM 662 C C . LEU A 1 88 ? 0.424 6.204 -6.526 1.00 88.12 88 LEU A C 1
ATOM 664 O O . LEU A 1 88 ? 0.605 7.396 -6.748 1.00 88.12 88 LEU A O 1
ATOM 668 N N . TRP A 1 89 ? -0.460 5.798 -5.622 1.00 89.00 89 TRP A N 1
ATOM 669 C CA . TRP A 1 89 ? -1.117 6.700 -4.681 1.00 89.00 89 TRP A CA 1
ATOM 670 C C . TRP A 1 89 ? -0.309 6.784 -3.388 1.00 89.00 89 TRP A C 1
ATOM 672 O O . TRP A 1 89 ? -0.220 5.797 -2.640 1.00 89.00 89 TRP A O 1
ATOM 682 N N . SER A 1 90 ? 0.261 7.964 -3.140 1.00 86.88 90 SER A N 1
ATOM 683 C CA . SER A 1 90 ? 0.959 8.315 -1.905 1.00 86.88 90 SER A CA 1
ATOM 684 C C . SER A 1 90 ? 0.964 9.831 -1.692 1.00 86.88 90 SER A C 1
ATOM 686 O O . SER A 1 90 ? 1.024 10.601 -2.650 1.00 86.88 90 SER A O 1
ATOM 688 N N . ASP A 1 91 ? 0.919 10.252 -0.428 1.00 86.12 91 ASP A N 1
ATOM 689 C CA . ASP A 1 91 ? 1.170 11.644 -0.031 1.00 86.12 91 ASP A CA 1
ATOM 690 C C . ASP A 1 91 ? 2.643 11.896 0.329 1.00 86.12 91 ASP A C 1
ATOM 692 O O . ASP A 1 91 ? 3.000 13.011 0.716 1.00 86.12 91 ASP A O 1
ATOM 696 N N . ASP A 1 92 ? 3.499 10.880 0.188 1.00 83.12 92 ASP A N 1
ATOM 697 C CA . ASP A 1 92 ? 4.933 11.031 0.381 1.00 83.12 92 ASP A CA 1
ATOM 698 C C . ASP A 1 92 ? 5.558 11.805 -0.790 1.00 83.12 92 ASP A C 1
ATOM 700 O O . ASP A 1 92 ? 5.455 11.421 -1.960 1.00 83.12 92 ASP A O 1
ATOM 704 N N . GLY A 1 93 ? 6.172 12.942 -0.462 1.00 75.44 93 GLY A N 1
ATOM 705 C CA . GLY A 1 93 ? 6.822 13.815 -1.429 1.00 75.44 93 GLY A CA 1
ATOM 706 C C . GLY A 1 93 ? 8.108 13.222 -1.992 1.00 75.44 93 GLY A C 1
ATOM 707 O O . GLY A 1 93 ? 8.420 13.498 -3.149 1.00 75.44 93 GLY A O 1
ATOM 708 N N . ASP A 1 94 ? 8.797 12.377 -1.227 1.00 79.31 94 ASP A N 1
ATOM 709 C CA . ASP A 1 94 ? 10.091 11.812 -1.612 1.00 79.31 94 ASP A CA 1
ATOM 710 C C . ASP A 1 94 ? 9.916 10.797 -2.760 1.00 79.31 94 ASP A C 1
ATOM 712 O O . ASP A 1 94 ? 10.773 10.654 -3.632 1.00 79.31 94 ASP A O 1
ATOM 716 N N . LEU A 1 95 ? 8.731 10.182 -2.866 1.00 77.19 95 LEU A N 1
ATOM 717 C CA . LEU A 1 95 ? 8.369 9.286 -3.971 1.00 77.19 95 LEU A CA 1
ATOM 718 C C . LEU A 1 95 ? 8.179 10.015 -5.313 1.00 77.19 95 LEU A C 1
ATOM 720 O O . LEU A 1 95 ? 8.256 9.382 -6.366 1.00 77.19 95 LEU A O 1
ATOM 724 N N . ARG A 1 96 ? 7.940 11.336 -5.307 1.00 73.19 96 ARG A N 1
ATOM 725 C CA . ARG A 1 96 ? 7.821 12.142 -6.540 1.00 73.19 96 ARG A CA 1
ATOM 726 C C . ARG A 1 96 ? 9.159 12.454 -7.193 1.00 73.19 96 ARG A C 1
ATOM 728 O O . ARG A 1 96 ? 9.173 12.896 -8.338 1.00 73.19 96 ARG A O 1
ATOM 735 N N . GLU A 1 97 ? 10.262 12.284 -6.473 1.00 67.44 97 GLU A N 1
ATOM 736 C CA . GLU A 1 97 ? 11.596 12.563 -7.006 1.00 67.44 97 GLU A CA 1
ATOM 737 C C . GLU A 1 97 ? 12.058 11.493 -8.008 1.00 67.44 97 GLU A C 1
ATOM 739 O O . GLU A 1 97 ? 13.055 11.686 -8.706 1.00 67.44 97 GLU A O 1
ATOM 744 N N . GLN A 1 98 ? 11.317 10.387 -8.127 1.00 67.06 98 GLN A N 1
ATOM 745 C CA . GLN A 1 98 ? 11.602 9.324 -9.080 1.00 67.06 98 GLN A CA 1
ATOM 746 C C . GLN A 1 98 ? 11.009 9.624 -10.460 1.00 67.06 98 GLN A C 1
ATOM 748 O O . GLN A 1 98 ? 9.868 10.054 -10.596 1.00 67.06 98 GLN A O 1
ATOM 753 N N . ASP A 1 99 ? 11.791 9.352 -11.504 1.00 59.41 99 ASP A N 1
ATOM 754 C CA . ASP A 1 99 ? 11.491 9.637 -12.919 1.00 59.41 99 ASP A CA 1
ATOM 755 C C . ASP A 1 99 ? 10.463 8.649 -13.539 1.00 59.41 99 ASP A C 1
ATOM 757 O O . ASP A 1 99 ? 10.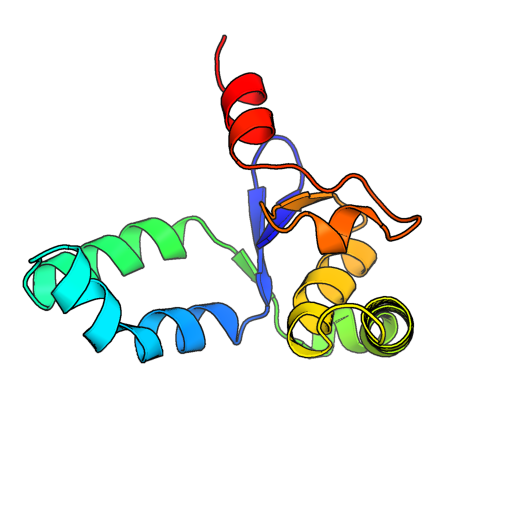579 8.236 -14.696 1.00 59.41 99 ASP A O 1
ATOM 761 N N . LEU A 1 100 ? 9.478 8.197 -12.756 1.00 58.22 100 LEU A N 1
ATOM 762 C CA . LEU A 1 100 ? 8.528 7.130 -13.106 1.00 58.22 100 LEU A CA 1
ATOM 763 C C . LEU A 1 100 ? 7.070 7.549 -12.821 1.00 58.22 100 LEU A C 1
ATOM 765 O O . LEU A 1 100 ? 6.840 8.617 -12.264 1.00 58.22 100 LEU A O 1
ATOM 769 N N . ASP A 1 101 ? 6.107 6.756 -13.321 1.00 60.84 101 ASP A N 1
ATOM 770 C CA . ASP A 1 101 ? 4.657 7.031 -13.446 1.00 60.84 101 ASP A CA 1
ATOM 771 C C . ASP A 1 101 ? 4.031 7.944 -12.369 1.00 60.84 101 ASP A C 1
ATOM 773 O O . ASP A 1 101 ? 4.416 7.888 -11.202 1.00 60.84 101 ASP A O 1
ATOM 777 N N . PRO A 1 102 ? 3.021 8.772 -12.717 1.00 69.62 102 PRO A N 1
ATOM 778 C CA . PRO A 1 102 ? 2.591 9.873 -11.862 1.00 69.62 102 PRO A CA 1
ATOM 779 C C . PRO A 1 102 ? 2.170 9.385 -10.473 1.00 69.62 102 PRO A C 1
ATOM 781 O O . PRO A 1 102 ? 1.163 8.691 -10.329 1.00 69.62 102 PRO A O 1
ATOM 784 N N . VAL A 1 103 ? 2.916 9.808 -9.449 1.00 83.69 103 VAL A N 1
ATOM 785 C CA . VAL A 1 103 ? 2.473 9.725 -8.058 1.00 83.69 103 VAL A CA 1
ATOM 786 C C . VAL A 1 103 ? 1.287 10.667 -7.889 1.00 83.69 103 VAL A C 1
ATOM 788 O O . VAL A 1 103 ? 1.390 11.868 -8.148 1.00 83.69 103 VAL A O 1
ATOM 791 N N . VAL A 1 104 ? 0.155 10.115 -7.474 1.00 85.44 104 VAL A N 1
ATOM 792 C CA . VAL A 1 104 ? -1.086 10.848 -7.218 1.00 85.44 104 VAL A CA 1
ATOM 793 C C . VAL A 1 104 ? -1.229 11.006 -5.711 1.00 85.44 104 VAL A C 1
ATOM 795 O O . VAL A 1 104 ? -1.156 10.022 -4.985 1.00 85.44 104 VAL A O 1
ATOM 798 N N . THR A 1 105 ? -1.441 12.227 -5.234 1.00 87.81 105 THR A N 1
ATOM 799 C CA . THR A 1 105 ? -1.768 12.510 -3.825 1.00 87.81 105 THR A CA 1
ATOM 800 C C . THR A 1 105 ? -3.235 12.271 -3.522 1.00 87.81 105 THR A C 1
ATOM 802 O O . THR A 1 105 ? -4.080 12.239 -4.415 1.00 87.81 105 THR A O 1
ATOM 805 N N . THR A 1 106 ? -3.571 12.192 -2.237 1.00 87.31 106 THR A N 1
ATOM 806 C CA . THR A 1 106 ? -4.965 12.137 -1.783 1.00 87.31 106 THR A CA 1
ATOM 807 C C . THR A 1 106 ? -5.766 13.343 -2.275 1.00 87.31 106 THR A C 1
ATOM 809 O O . THR A 1 106 ? -6.901 13.178 -2.713 1.00 87.31 106 THR A O 1
ATOM 812 N N . THR A 1 107 ? -5.182 14.546 -2.268 1.00 85.88 107 THR A N 1
ATOM 813 C CA . THR A 1 107 ? -5.846 15.754 -2.789 1.00 85.88 107 THR A CA 1
ATOM 814 C C . THR A 1 107 ? -6.160 15.619 -4.277 1.00 85.88 107 THR A C 1
ATOM 816 O O . THR A 1 107 ? -7.302 15.818 -4.675 1.00 85.88 107 THR A O 1
ATOM 819 N N . GLU A 1 108 ? -5.182 15.208 -5.088 1.00 84.75 108 GLU A N 1
ATOM 820 C CA . GLU A 1 108 ? -5.368 15.006 -6.533 1.00 84.75 108 GLU A CA 1
ATOM 821 C C . GLU A 1 108 ? -6.360 13.873 -6.837 1.00 84.75 108 GLU A C 1
ATOM 823 O O . GLU A 1 108 ? -7.080 13.935 -7.830 1.00 84.75 108 GLU A O 1
ATOM 828 N N . LEU A 1 109 ? -6.413 12.836 -5.993 1.00 83.81 109 LEU A N 1
ATOM 829 C CA . LEU A 1 109 ? -7.401 11.765 -6.098 1.00 83.81 109 LEU A CA 1
ATOM 830 C C . LEU A 1 109 ? -8.819 12.296 -5.842 1.00 83.81 109 LEU A C 1
ATOM 832 O O . LEU A 1 109 ? -9.727 11.995 -6.611 1.00 83.81 109 LEU A O 1
ATOM 836 N N . VAL A 1 110 ? -9.008 13.098 -4.789 1.00 84.44 110 VAL A N 1
ATOM 837 C CA . VAL A 1 110 ? -10.309 13.699 -4.451 1.00 84.44 110 VAL A CA 1
ATOM 838 C C . VAL A 1 110 ? -10.764 14.680 -5.531 1.00 84.44 110 VAL A C 1
ATOM 840 O O . VAL A 1 110 ? -11.907 14.624 -5.962 1.00 84.44 110 VAL A O 1
ATOM 843 N N . GLU A 1 111 ? -9.870 15.517 -6.056 1.00 84.50 111 GLU A N 1
ATOM 844 C CA . GLU A 1 111 ? -10.201 16.428 -7.162 1.00 84.50 111 GLU A CA 1
ATOM 845 C C . GLU A 1 111 ? -10.656 15.690 -8.434 1.00 84.50 111 GLU A C 1
ATOM 847 O O . GLU A 1 111 ? -11.400 16.248 -9.236 1.00 84.50 111 GLU A O 1
ATOM 852 N N . ARG A 1 112 ? -10.235 14.432 -8.629 1.00 78.88 112 ARG A N 1
ATOM 853 C CA . ARG A 1 112 ? -10.691 13.582 -9.743 1.00 78.88 112 ARG A CA 1
ATOM 854 C C . ARG A 1 112 ? -12.045 12.917 -9.486 1.00 78.88 112 ARG A C 1
ATOM 856 O O . ARG A 1 112 ? -12.671 12.481 -10.449 1.00 78.88 112 ARG A O 1
ATOM 863 N N . THR A 1 113 ? -12.476 12.797 -8.228 1.00 69.69 113 THR A N 1
ATOM 864 C CA . THR A 1 113 ? -13.772 12.200 -7.858 1.00 69.69 113 THR A CA 1
ATOM 865 C C . THR A 1 113 ? -14.882 13.236 -7.685 1.00 69.69 113 THR A C 1
ATOM 867 O O . THR A 1 113 ? -16.059 12.865 -7.700 1.00 69.69 113 THR A O 1
ATOM 870 N N . GLU A 1 114 ? -14.541 14.520 -7.543 1.00 62.38 114 GLU A N 1
ATOM 871 C CA . GLU A 1 114 ? -15.520 15.605 -7.493 1.00 62.38 114 GLU A CA 1
ATOM 872 C C . GLU A 1 114 ? -16.013 15.990 -8.912 1.00 62.38 114 GLU A C 1
ATOM 874 O O . GLU A 1 114 ? -15.195 16.222 -9.803 1.00 62.38 114 GLU A O 1
ATOM 879 N N . PRO A 1 115 ? -17.342 16.024 -9.156 1.00 55.62 115 PRO A N 1
ATOM 880 C CA . PRO A 1 115 ? -17.932 16.358 -10.458 1.00 55.62 115 PRO A CA 1
ATOM 881 C C . PRO A 1 115 ? -17.914 17.853 -10.814 1.00 55.62 115 PRO A C 1
ATOM 883 O O . PRO A 1 115 ? -17.948 18.706 -9.897 1.00 55.62 115 PRO A O 1
#

Sequence (115 aa):
MVLTGEFDLHAPAHFGTEVRNHRGTLREKTGLTGDQLDTLFDLVLDEITTVPSDAFDDSLPAAMEAMTDVDPDDAPFFALALHLGCALWSDDGDLREQDLDPVVTTTELVERTEP

Foldseek 3Di:
DWADDLGQAEDAQCVLVVVVVCQVVCCVVPVDDPVRVVVVSCVVCVSYHHDYLVLQVVQQVVLCVQCVVPHSVCSSQVSVCVSNVGEAEDPDPSVCVGPDDDHAYPVNSVVSVDD

Radius of gyration: 15.07 Å; chains: 1; bounding box: 36×30×36 Å

Secondary structure (DSSP, 8-state):
-EEETTTEEEEETTHHHHHHHTHHHHHHHH---HHHHHHHHHHHHHTEEEE-GGGSGGGHHHHHHHGGGS-GGGHHHHHHHHHHT-EEB---SGGGGSSSS-PBPHHHHHHHH--

pLDDT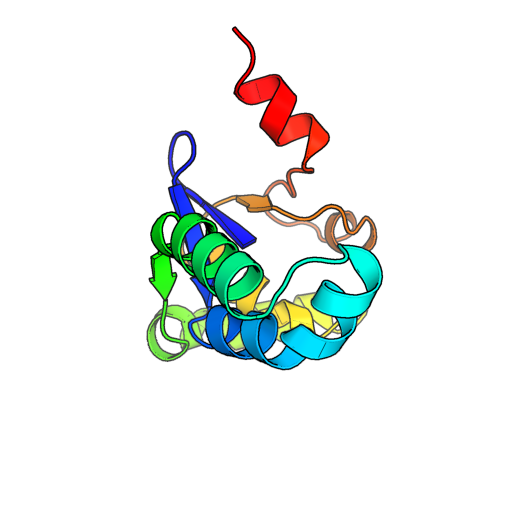: mean 83.82, std 8.44, range [55.62, 93.12]